Protein AF-A0A5C8HPT1-F1 (afdb_monomer_lite)

Radius of gyration: 41.04 Å; chains: 1; bounding box: 105×40×94 Å

Structure (mmCIF, N/CA/C/O backbone):
data_AF-A0A5C8HPT1-F1
#
_entry.id   AF-A0A5C8HPT1-F1
#
loop_
_atom_site.group_PDB
_atom_site.id
_atom_site.type_symbol
_atom_site.label_atom_id
_atom_site.label_alt_id
_atom_site.label_comp_id
_atom_site.label_asym_id
_atom_site.label_entity_id
_atom_site.label_seq_id
_atom_site.pdbx_PDB_ins_code
_atom_site.Cartn_x
_atom_site.Cartn_y
_atom_site.Cartn_z
_atom_site.occupancy
_atom_site.B_iso_or_equiv
_atom_site.auth_seq_id
_atom_site.auth_comp_id
_atom_site.auth_asym_id
_atom_site.auth_atom_id
_atom_site.pdbx_PDB_model_num
ATOM 1 N N . MET A 1 1 ? 62.181 20.346 -8.273 1.00 47.00 1 MET A N 1
ATOM 2 C CA . MET A 1 1 ? 60.735 20.619 -8.146 1.00 47.00 1 MET A CA 1
ATOM 3 C C . MET A 1 1 ? 60.053 20.021 -9.376 1.00 47.00 1 MET A C 1
ATOM 5 O O . MET A 1 1 ? 59.855 20.709 -10.362 1.00 47.00 1 MET A O 1
ATOM 9 N N . LEU A 1 2 ? 59.842 18.700 -9.363 1.00 59.66 2 LEU A N 1
ATOM 10 C CA . LEU A 1 2 ? 59.245 17.929 -10.460 1.00 59.66 2 LEU A CA 1
ATOM 11 C C . LEU A 1 2 ? 57.943 17.331 -9.931 1.00 59.66 2 LEU A C 1
ATOM 13 O O . LEU A 1 2 ? 57.945 16.277 -9.302 1.00 59.66 2 LEU A O 1
ATOM 17 N N . LEU A 1 3 ? 56.853 18.059 -10.120 1.00 70.38 3 LEU A N 1
ATOM 18 C CA . LEU A 1 3 ? 55.496 17.589 -9.877 1.00 70.38 3 LEU A CA 1
ATOM 19 C C . LEU A 1 3 ? 54.756 17.709 -11.213 1.00 70.38 3 LEU A C 1
ATOM 21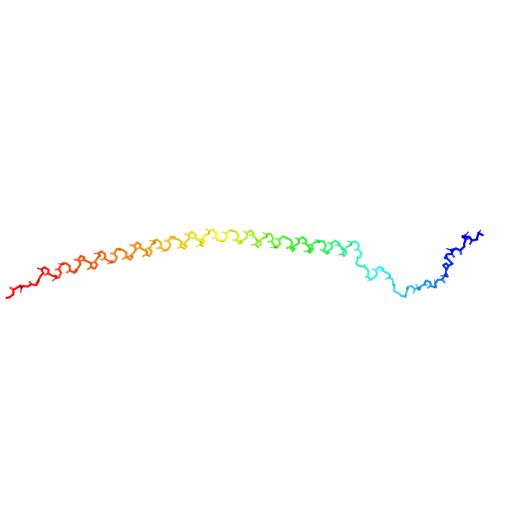 O O . LEU A 1 3 ? 55.077 18.608 -11.981 1.00 70.38 3 LEU A O 1
ATOM 25 N N . TYR A 1 4 ? 53.786 16.827 -11.455 1.00 70.62 4 TYR A N 1
ATOM 26 C CA . TYR A 1 4 ? 52.953 16.698 -12.664 1.00 70.62 4 TYR A CA 1
ATOM 27 C C . TYR A 1 4 ? 53.438 15.712 -13.731 1.00 70.62 4 TYR A C 1
ATOM 29 O O . TYR A 1 4 ? 53.742 16.065 -14.862 1.00 70.62 4 TYR A O 1
ATOM 37 N N . SER A 1 5 ? 53.373 14.427 -13.387 1.00 66.81 5 SER A N 1
ATOM 38 C CA . SER A 1 5 ? 52.975 13.398 -14.352 1.00 66.81 5 SER A CA 1
ATOM 39 C C . SER A 1 5 ? 52.322 12.228 -13.615 1.00 66.81 5 SER A C 1
ATOM 41 O O . SER A 1 5 ? 52.857 11.126 -13.559 1.00 66.81 5 SER A O 1
ATOM 43 N N . TRP A 1 6 ? 51.155 12.482 -13.022 1.00 63.75 6 TRP A N 1
ATOM 44 C CA . TRP A 1 6 ? 50.221 11.432 -12.596 1.00 63.75 6 TRP A CA 1
ATOM 45 C C . TRP A 1 6 ? 49.084 11.341 -13.620 1.00 63.75 6 TRP A C 1
ATOM 47 O O . TRP A 1 6 ? 47.903 11.402 -13.291 1.00 63.75 6 TRP A O 1
ATOM 57 N N . LEU A 1 7 ? 49.448 11.305 -14.904 1.00 65.25 7 LEU A N 1
ATOM 58 C CA . LEU A 1 7 ? 48.485 11.020 -15.953 1.00 65.25 7 LEU A CA 1
ATOM 59 C C . LEU A 1 7 ? 48.189 9.523 -15.862 1.00 65.25 7 LEU A C 1
ATOM 61 O O . LEU A 1 7 ? 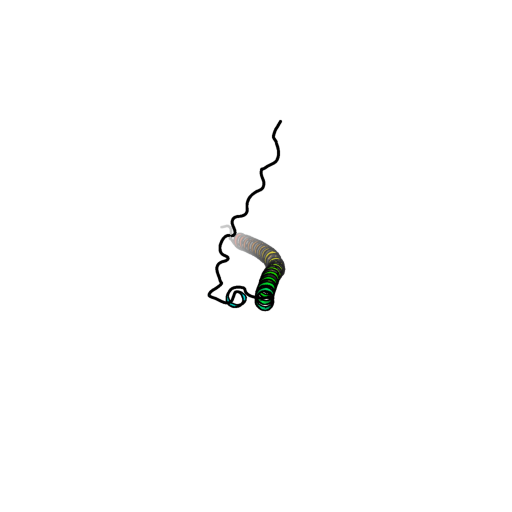49.013 8.700 -16.257 1.00 65.25 7 LEU A O 1
ATOM 65 N N . SER A 1 8 ? 47.041 9.182 -15.279 1.00 66.31 8 SER A N 1
ATOM 66 C CA . SER A 1 8 ? 46.473 7.841 -15.340 1.00 66.31 8 SER A CA 1
ATOM 67 C C . SER A 1 8 ? 46.390 7.418 -16.803 1.00 66.31 8 SER A C 1
ATOM 69 O O . SER A 1 8 ? 45.498 7.841 -17.535 1.00 66.31 8 SER A O 1
ATOM 71 N N . GLN A 1 9 ? 47.343 6.603 -17.243 1.00 64.44 9 GLN A N 1
ATOM 72 C CA . GLN A 1 9 ? 47.236 5.874 -18.497 1.00 64.44 9 GLN A CA 1
ATOM 73 C C . GLN A 1 9 ? 46.105 4.865 -18.308 1.00 64.44 9 GLN A C 1
ATOM 75 O O . GLN A 1 9 ? 46.286 3.828 -17.670 1.00 64.44 9 GLN A O 1
ATOM 80 N N . ALA A 1 10 ? 44.917 5.196 -18.813 1.00 66.19 10 ALA A N 1
ATOM 81 C CA . ALA A 1 10 ? 43.857 4.221 -18.981 1.00 66.19 10 ALA A CA 1
ATOM 82 C C . ALA A 1 10 ? 44.347 3.217 -20.029 1.00 66.19 10 ALA A C 1
ATOM 84 O O . ALA A 1 10 ? 44.345 3.503 -21.225 1.00 66.19 10 ALA A O 1
ATOM 85 N N . THR A 1 11 ? 44.828 2.057 -19.584 1.00 69.25 11 THR A N 1
ATOM 86 C CA . THR A 1 11 ? 45.012 0.930 -20.492 1.00 69.25 11 THR A CA 1
ATOM 87 C C . THR A 1 11 ? 43.637 0.603 -21.073 1.00 69.25 11 THR A C 1
ATOM 89 O O . THR A 1 11 ? 42.690 0.429 -20.299 1.00 69.25 11 THR A O 1
ATOM 92 N N . PRO A 1 12 ? 43.467 0.564 -22.408 1.00 71.00 12 PRO A N 1
ATOM 93 C CA . PRO A 1 12 ? 42.198 0.161 -22.984 1.00 71.00 12 PRO A CA 1
ATOM 94 C C . PRO A 1 12 ? 41.972 -1.296 -22.590 1.00 71.00 12 PRO A C 1
ATOM 96 O O . PRO A 1 12 ? 42.612 -2.210 -23.108 1.00 71.00 12 PRO A O 1
ATOM 99 N N . VAL A 1 13 ? 41.101 -1.507 -21.607 1.00 75.44 13 VAL A N 1
ATOM 100 C CA . VAL A 1 13 ? 40.587 -2.835 -21.307 1.00 75.44 13 VAL A CA 1
ATOM 101 C C . VAL A 1 13 ? 39.745 -3.259 -22.507 1.00 75.44 13 VAL A C 1
ATOM 103 O O . VAL A 1 13 ? 38.976 -2.438 -23.016 1.00 75.44 13 VAL A O 1
ATOM 106 N N . PRO A 1 14 ? 39.899 -4.494 -23.013 1.00 76.62 14 PRO A N 1
ATOM 107 C CA . PRO A 1 14 ? 39.038 -4.964 -24.082 1.00 76.62 14 PRO A CA 1
ATOM 108 C C . PRO A 1 14 ? 37.595 -4.860 -23.591 1.00 76.62 14 PRO A C 1
ATOM 110 O O . PRO A 1 14 ? 37.234 -5.467 -22.582 1.00 76.62 14 PRO A O 1
ATOM 113 N N . THR A 1 15 ? 36.784 -4.054 -24.276 1.00 77.69 15 THR A N 1
ATOM 114 C CA . THR A 1 15 ? 35.349 -4.003 -24.017 1.00 77.69 15 THR A CA 1
ATOM 115 C C . THR A 1 15 ? 34.807 -5.401 -24.291 1.00 77.69 15 THR A C 1
ATOM 117 O O . THR A 1 15 ? 34.931 -5.863 -25.431 1.00 77.69 15 THR A O 1
ATOM 120 N N . PRO A 1 16 ? 34.251 -6.108 -23.289 1.00 74.94 16 PRO A N 1
ATOM 121 C CA . PRO A 1 16 ? 33.638 -7.399 -23.541 1.00 74.94 16 PRO A CA 1
ATOM 122 C C . PRO A 1 16 ? 32.541 -7.193 -24.584 1.00 74.94 16 PRO A C 1
ATOM 124 O O . PRO A 1 16 ? 31.639 -6.378 -24.391 1.00 74.94 16 PRO A O 1
ATOM 127 N N . THR A 1 17 ? 32.642 -7.885 -25.717 1.00 76.50 17 THR A N 1
ATOM 128 C CA . THR A 1 17 ? 31.558 -7.900 -26.694 1.00 76.50 17 THR A CA 1
ATOM 129 C C . THR A 1 17 ? 30.389 -8.636 -26.046 1.00 76.50 17 THR A C 1
ATOM 131 O O . THR A 1 17 ? 30.562 -9.795 -25.661 1.00 76.50 17 THR A O 1
ATOM 134 N N . PRO A 1 18 ? 29.227 -7.991 -25.860 1.00 73.56 18 PRO A N 1
ATOM 135 C CA . PRO A 1 18 ? 28.080 -8.665 -25.281 1.00 73.56 18 PRO A CA 1
ATOM 136 C C . PRO A 1 18 ? 27.664 -9.812 -26.208 1.00 73.56 18 PRO A C 1
ATOM 138 O O . PRO A 1 18 ? 27.304 -9.594 -27.360 1.00 73.56 18 PRO A O 1
ATOM 141 N N . THR A 1 19 ? 27.737 -11.046 -25.709 1.00 75.25 19 THR A N 1
ATOM 142 C CA . THR A 1 19 ? 27.230 -12.233 -26.420 1.00 75.25 19 THR A CA 1
ATOM 143 C C . THR A 1 19 ? 25.696 -12.279 -26.407 1.00 75.25 19 THR A C 1
ATOM 145 O O . THR A 1 19 ? 25.094 -12.969 -27.224 1.00 75.25 19 THR A O 1
ATOM 148 N N . ILE A 1 20 ? 25.058 -11.546 -25.486 1.00 69.81 20 ILE A N 1
ATOM 149 C CA . ILE A 1 20 ? 23.603 -11.429 -25.346 1.00 69.81 20 ILE A CA 1
ATOM 150 C C . ILE A 1 20 ? 23.215 -9.956 -25.423 1.00 69.81 20 ILE A C 1
ATOM 152 O O . ILE A 1 20 ? 23.861 -9.112 -24.805 1.00 69.81 20 ILE A O 1
ATOM 156 N N . ASP A 1 21 ? 22.158 -9.676 -26.179 1.00 77.06 21 ASP A N 1
ATOM 157 C CA . ASP A 1 21 ? 21.588 -8.342 -26.340 1.00 77.06 21 ASP A CA 1
ATOM 158 C C . ASP A 1 21 ? 21.215 -7.734 -24.964 1.00 77.06 21 ASP A C 1
ATOM 160 O O . ASP A 1 21 ? 20.455 -8.353 -24.212 1.00 77.06 21 ASP A O 1
ATOM 164 N N . PRO A 1 22 ? 21.752 -6.559 -24.584 1.00 73.00 22 PRO A N 1
ATOM 165 C CA . PRO A 1 22 ? 21.470 -5.919 -23.296 1.00 73.00 22 PRO A CA 1
ATOM 166 C C . PRO A 1 22 ? 19.984 -5.579 -23.080 1.00 73.00 22 PRO A C 1
ATOM 168 O O . PRO A 1 22 ? 19.536 -5.514 -21.926 1.00 73.00 22 PRO A O 1
ATOM 171 N N . ASP A 1 23 ? 19.207 -5.432 -24.156 1.00 73.50 23 ASP A N 1
ATOM 172 C CA . ASP A 1 23 ? 17.762 -5.188 -24.082 1.00 73.50 23 ASP A CA 1
ATOM 173 C C . ASP A 1 23 ? 16.981 -6.435 -23.621 1.00 73.50 23 ASP A C 1
ATOM 175 O O . ASP A 1 23 ? 15.830 -6.329 -23.196 1.00 73.50 23 ASP A O 1
ATOM 179 N N . LEU A 1 24 ? 17.610 -7.621 -23.625 1.00 71.62 24 LEU A N 1
ATOM 180 C CA . LEU A 1 24 ? 17.021 -8.855 -23.089 1.00 71.62 24 LEU A CA 1
ATOM 181 C C . LEU A 1 24 ? 17.128 -8.974 -21.564 1.00 71.62 24 LEU A C 1
ATOM 183 O O . LEU A 1 24 ? 16.359 -9.722 -20.961 1.00 71.62 24 LEU A O 1
ATOM 187 N N . VAL A 1 25 ? 18.081 -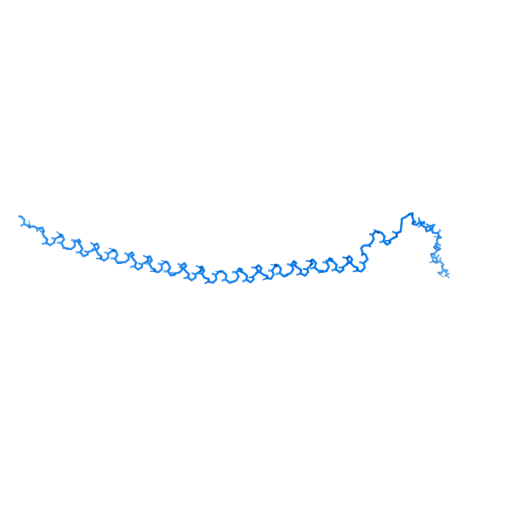8.284 -20.930 1.00 69.88 25 VAL A N 1
ATOM 188 C CA . VAL A 1 25 ? 18.388 -8.456 -19.493 1.00 69.88 25 VAL A CA 1
ATOM 189 C C . VAL A 1 25 ? 17.990 -7.264 -18.634 1.00 69.88 25 VAL A C 1
ATOM 191 O O . VAL A 1 25 ? 17.990 -7.358 -17.406 1.00 69.88 25 VAL A O 1
ATOM 194 N N . THR A 1 26 ? 17.606 -6.158 -19.262 1.00 77.69 26 THR A N 1
ATOM 195 C CA . THR A 1 26 ? 17.144 -4.969 -18.555 1.00 77.69 26 THR A CA 1
ATOM 196 C C . THR A 1 26 ? 15.652 -4.822 -18.819 1.00 77.69 26 THR A C 1
ATOM 198 O O . THR A 1 26 ? 15.270 -4.659 -19.977 1.00 77.69 26 THR A O 1
ATOM 201 N N . PRO A 1 27 ? 14.776 -4.877 -17.797 1.00 79.12 27 PRO A N 1
ATOM 202 C CA . PRO A 1 27 ? 13.379 -4.535 -18.003 1.00 79.12 27 PRO A CA 1
ATOM 203 C C . PRO A 1 27 ? 13.343 -3.082 -18.477 1.00 79.12 27 PRO A C 1
ATOM 205 O O . PRO A 1 27 ? 13.592 -2.166 -17.694 1.00 79.12 27 PRO A O 1
ATOM 208 N N . GLY A 1 28 ? 13.107 -2.879 -19.775 1.00 86.12 28 GLY A N 1
ATOM 209 C CA . GLY A 1 28 ? 13.052 -1.555 -20.384 1.00 86.12 28 GLY A CA 1
ATOM 210 C C . GLY A 1 28 ? 11.940 -0.686 -19.777 1.00 86.12 28 GLY A C 1
ATOM 211 O O . GLY A 1 28 ? 11.311 -1.057 -18.781 1.00 86.12 28 GLY A O 1
ATOM 212 N N . PRO A 1 29 ? 11.605 0.458 -20.392 1.00 89.19 29 PRO A N 1
ATOM 213 C CA . PRO A 1 29 ? 10.611 1.389 -19.845 1.00 89.19 29 PRO A CA 1
ATOM 214 C C . PRO A 1 29 ? 9.272 0.732 -19.461 1.00 89.19 29 PRO A C 1
ATOM 216 O O . PRO A 1 29 ? 8.662 1.096 -18.457 1.00 89.19 29 PRO A O 1
ATOM 219 N N . VAL A 1 30 ? 8.851 -0.293 -20.212 1.00 89.50 30 VAL A N 1
ATOM 220 C CA . VAL A 1 30 ? 7.646 -1.090 -19.928 1.00 89.50 30 VAL A CA 1
ATOM 221 C C . VAL A 1 30 ? 7.763 -1.876 -18.617 1.00 89.50 30 VAL A C 1
ATOM 223 O O . VAL A 1 30 ? 6.833 -1.867 -17.813 1.00 89.50 30 VAL A O 1
ATOM 226 N N . GLY A 1 31 ? 8.897 -2.534 -18.367 1.00 88.69 31 GLY A N 1
ATOM 227 C CA . GLY A 1 31 ? 9.105 -3.295 -17.134 1.00 88.69 31 GLY A CA 1
ATOM 228 C C . GLY A 1 31 ? 9.232 -2.390 -15.906 1.00 88.69 31 GLY A C 1
ATOM 229 O O . GLY A 1 31 ? 8.700 -2.712 -14.845 1.00 88.69 31 GLY A O 1
ATOM 230 N N . PHE A 1 32 ? 9.829 -1.205 -16.065 1.00 91.75 32 PHE A N 1
ATOM 231 C CA . PHE A 1 32 ? 9.834 -0.185 -15.016 1.00 91.75 32 PHE A CA 1
ATOM 232 C C . PHE A 1 32 ? 8.416 0.312 -14.689 1.00 91.75 32 PHE A C 1
ATOM 234 O O . PHE A 1 32 ? 8.042 0.391 -13.518 1.00 91.75 32 PHE A O 1
ATOM 241 N N . ALA A 1 33 ? 7.597 0.582 -15.712 1.00 94.81 33 ALA A N 1
ATOM 242 C CA . ALA A 1 33 ? 6.198 0.970 -15.527 1.00 94.81 33 ALA A CA 1
ATOM 243 C C . ALA A 1 33 ? 5.376 -0.128 -14.828 1.00 94.81 33 ALA A C 1
ATOM 245 O O . ALA A 1 33 ? 4.558 0.178 -13.960 1.00 94.81 33 ALA A O 1
ATOM 246 N N . ALA A 1 34 ? 5.628 -1.402 -15.148 1.00 94.38 34 ALA A N 1
ATOM 247 C CA . ALA A 1 34 ? 4.985 -2.528 -14.475 1.00 94.38 34 ALA A CA 1
ATOM 248 C C . ALA A 1 34 ? 5.315 -2.562 -12.972 1.00 94.38 34 ALA A C 1
ATOM 250 O O . ALA A 1 34 ? 4.408 -2.686 -12.149 1.00 94.38 34 ALA A O 1
ATOM 251 N N . ILE A 1 35 ? 6.586 -2.381 -12.593 1.00 94.75 35 ILE A N 1
ATOM 252 C CA . ILE A 1 35 ? 6.991 -2.325 -11.178 1.00 94.75 35 ILE A CA 1
ATOM 253 C C . ILE A 1 35 ? 6.389 -1.098 -10.483 1.00 94.75 35 ILE A C 1
ATOM 255 O O . ILE A 1 35 ? 5.868 -1.220 -9.374 1.00 94.75 35 ILE A O 1
ATOM 259 N N . ALA A 1 36 ? 6.404 0.070 -11.130 1.00 96.38 36 ALA A N 1
ATOM 260 C CA . ALA A 1 36 ? 5.792 1.280 -10.586 1.00 96.38 36 ALA A CA 1
ATOM 261 C C . ALA A 1 36 ? 4.298 1.071 -10.281 1.00 96.38 36 ALA A C 1
ATOM 263 O O . ALA A 1 36 ? 3.822 1.451 -9.211 1.00 96.38 36 ALA A O 1
ATOM 264 N N . LEU A 1 37 ? 3.573 0.393 -11.174 1.00 97.56 37 LEU A N 1
ATOM 265 C CA . LEU A 1 37 ? 2.175 0.024 -10.966 1.00 97.56 37 LEU A CA 1
ATOM 266 C C . LEU A 1 37 ? 2.006 -0.923 -9.770 1.00 97.56 37 LEU A C 1
ATOM 268 O O . LEU A 1 37 ? 1.120 -0.698 -8.946 1.00 97.56 37 LEU A O 1
ATOM 272 N N . VAL A 1 38 ? 2.863 -1.937 -9.622 1.00 97.88 38 VAL A N 1
ATOM 273 C CA . VAL A 1 38 ? 2.825 -2.841 -8.457 1.00 97.88 38 VAL A CA 1
ATOM 274 C C . VAL A 1 38 ? 3.015 -2.063 -7.154 1.00 97.88 38 VAL A C 1
ATOM 276 O O . VAL A 1 38 ? 2.264 -2.273 -6.203 1.00 97.88 38 VAL A O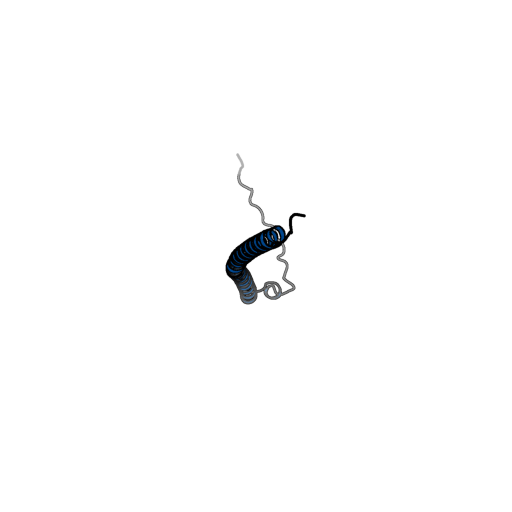 1
ATOM 279 N N . VAL A 1 39 ? 3.955 -1.117 -7.111 1.00 98.25 39 VAL A N 1
ATOM 280 C CA . VAL A 1 39 ? 4.167 -0.257 -5.935 1.00 98.25 39 VAL A CA 1
ATOM 281 C C . VAL A 1 39 ? 2.918 0.568 -5.620 1.00 98.25 39 VAL A C 1
ATOM 283 O O . VAL A 1 39 ? 2.515 0.641 -4.458 1.00 98.25 39 VAL A O 1
ATOM 286 N N . VAL A 1 40 ? 2.256 1.134 -6.633 1.00 98.38 40 VAL A N 1
ATOM 287 C CA . VAL A 1 40 ? 0.980 1.846 -6.447 1.00 98.38 40 VAL A CA 1
ATOM 288 C C . VAL A 1 40 ? -0.082 0.921 -5.851 1.00 98.38 40 VAL A C 1
ATOM 290 O O . VAL A 1 40 ? -0.746 1.308 -4.891 1.00 98.38 40 VAL A O 1
ATOM 293 N N . PHE A 1 41 ? -0.211 -0.313 -6.346 1.00 98.25 41 PHE A N 1
ATOM 294 C CA . PHE A 1 41 ? -1.132 -1.300 -5.774 1.00 98.25 41 PHE A CA 1
ATOM 295 C C . PHE A 1 41 ? -0.818 -1.619 -4.311 1.00 98.25 41 PHE A C 1
ATOM 297 O O . PHE A 1 41 ? -1.735 -1.677 -3.494 1.00 98.25 41 PHE A O 1
ATOM 304 N N . VAL A 1 42 ? 0.459 -1.773 -3.957 1.00 98.31 42 VAL A N 1
ATOM 305 C CA . VAL A 1 42 ? 0.878 -2.005 -2.567 1.00 98.31 42 VAL A CA 1
ATOM 306 C C . VAL A 1 42 ? 0.513 -0.813 -1.680 1.00 98.31 42 VAL A C 1
ATOM 308 O O . VAL A 1 42 ? -0.040 -1.004 -0.598 1.00 98.31 42 VAL A O 1
ATOM 311 N N . ILE A 1 43 ? 0.751 0.419 -2.136 1.00 97.88 43 ILE A N 1
ATOM 312 C CA . ILE A 1 43 ? 0.375 1.635 -1.397 1.00 97.88 43 ILE A CA 1
ATOM 313 C C . ILE A 1 43 ? -1.144 1.708 -1.209 1.00 97.88 43 ILE A C 1
ATOM 315 O O . ILE A 1 4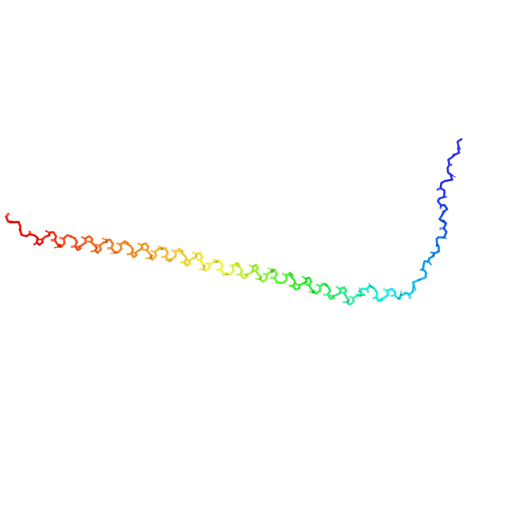3 ? -1.610 1.976 -0.100 1.00 97.88 43 ILE A O 1
ATOM 319 N N . LEU A 1 44 ? -1.920 1.442 -2.264 1.00 97.31 44 LEU A N 1
ATOM 320 C CA . LEU A 1 44 ? -3.381 1.409 -2.194 1.00 97.31 44 LEU A CA 1
ATOM 321 C C . LEU A 1 44 ? -3.872 0.335 -1.225 1.00 97.31 44 LEU A C 1
ATOM 323 O O . LEU A 1 44 ? -4.795 0.602 -0.461 1.00 97.31 44 LEU A O 1
ATOM 327 N N . LEU A 1 45 ? -3.235 -0.837 -1.202 1.00 96.75 45 LEU A N 1
ATOM 328 C CA . LEU A 1 45 ? -3.570 -1.913 -0.274 1.00 96.75 45 LEU A CA 1
ATOM 329 C C . LEU A 1 45 ? -3.275 -1.522 1.178 1.00 96.75 45 LEU A C 1
ATOM 331 O O . LEU A 1 45 ? -4.103 -1.746 2.060 1.00 96.75 45 LEU A O 1
ATOM 335 N N . ILE A 1 46 ? -2.125 -0.894 1.436 1.00 96.25 46 ILE A N 1
ATOM 336 C CA . ILE A 1 46 ? -1.790 -0.375 2.767 1.00 96.25 46 ILE A CA 1
ATOM 337 C C . ILE A 1 46 ? -2.813 0.686 3.186 1.00 96.25 46 ILE A C 1
ATOM 339 O O . ILE A 1 46 ? -3.314 0.647 4.311 1.00 96.25 46 ILE A O 1
ATOM 343 N N . TRP A 1 47 ? -3.151 1.621 2.297 1.00 97.12 47 TRP A N 1
ATOM 344 C CA . TRP A 1 47 ? -4.126 2.673 2.579 1.00 97.12 47 TRP A CA 1
ATOM 345 C C . TRP A 1 47 ? -5.534 2.119 2.818 1.00 97.12 47 TRP A C 1
ATOM 347 O O . TRP A 1 47 ? -6.210 2.549 3.757 1.00 97.12 47 TRP A O 1
ATOM 357 N N . ASP A 1 48 ? -5.954 1.132 2.027 1.00 95.25 48 ASP A N 1
ATOM 358 C CA . ASP A 1 48 ? -7.214 0.418 2.213 1.00 95.25 48 ASP A CA 1
ATOM 359 C C . ASP A 1 48 ? -7.252 -0.285 3.572 1.00 95.25 48 ASP A C 1
ATOM 361 O O . ASP A 1 48 ? -8.177 -0.070 4.358 1.00 95.25 48 ASP A O 1
ATOM 365 N N . MET A 1 49 ? -6.195 -1.026 3.914 1.00 95.38 49 MET A N 1
ATOM 366 C CA . MET A 1 49 ? -6.090 -1.713 5.198 1.00 95.38 49 MET A CA 1
ATOM 367 C C . MET A 1 49 ? -6.149 -0.726 6.372 1.00 95.38 49 MET A C 1
ATOM 369 O O . MET A 1 49 ? -6.894 -0.943 7.330 1.00 95.38 49 MET A O 1
ATOM 373 N N . GLN A 1 50 ? -5.436 0.399 6.282 1.00 93.69 50 GLN A N 1
ATOM 374 C CA . GLN A 1 50 ? -5.480 1.466 7.287 1.00 93.69 50 GLN A CA 1
ATOM 375 C C . GLN A 1 50 ? -6.884 2.075 7.415 1.00 93.69 50 GLN A C 1
ATOM 377 O O . GLN A 1 50 ? -7.391 2.265 8.525 1.00 93.69 50 GLN A O 1
ATOM 382 N N . ARG A 1 51 ? -7.552 2.344 6.288 1.00 92.69 51 ARG A N 1
ATOM 383 C CA . ARG A 1 51 ? -8.925 2.866 6.259 1.00 92.69 51 ARG A CA 1
ATOM 384 C C . ARG A 1 51 ? -9.914 1.869 6.858 1.00 92.69 51 ARG A C 1
ATOM 386 O O . ARG A 1 51 ? -10.809 2.274 7.603 1.00 92.69 51 ARG A O 1
ATOM 393 N N . ARG A 1 52 ? -9.751 0.581 6.562 1.00 89.06 52 ARG A N 1
ATOM 394 C CA . ARG A 1 52 ? -10.576 -0.513 7.082 1.00 89.06 52 ARG A CA 1
ATOM 395 C C . ARG A 1 52 ? -10.425 -0.662 8.593 1.00 89.06 52 ARG A C 1
ATOM 397 O O . ARG A 1 52 ? -11.439 -0.723 9.286 1.00 89.06 52 ARG A O 1
ATOM 404 N N . ILE A 1 53 ? -9.194 -0.673 9.110 1.00 86.12 53 ILE A N 1
ATOM 405 C CA . ILE A 1 53 ? -8.927 -0.755 10.556 1.00 86.12 53 ILE A CA 1
ATOM 406 C C . ILE A 1 53 ? -9.574 0.427 11.276 1.00 86.12 53 ILE A C 1
ATOM 408 O O . ILE A 1 53 ? -10.338 0.219 12.217 1.00 86.12 53 ILE A O 1
ATOM 412 N N . ARG A 1 54 ? -9.348 1.655 10.788 1.00 84.75 54 ARG A N 1
ATOM 413 C CA . ARG A 1 54 ? -9.964 2.857 11.367 1.00 84.75 54 ARG A CA 1
ATOM 414 C C . ARG A 1 54 ? -11.486 2.765 11.379 1.00 84.75 54 ARG A C 1
ATOM 416 O O . ARG A 1 54 ? -12.094 3.056 12.393 1.00 84.75 54 ARG A O 1
ATOM 423 N N . ARG A 1 55 ? -12.111 2.317 10.289 1.00 77.06 55 ARG A N 1
ATOM 424 C CA . ARG A 1 55 ? -13.576 2.172 10.214 1.00 77.06 55 ARG A CA 1
ATOM 425 C C . ARG A 1 55 ? -14.149 1.105 11.147 1.00 77.06 55 ARG A C 1
ATOM 427 O O . ARG A 1 55 ? -15.297 1.240 11.556 1.00 77.06 55 ARG A O 1
ATOM 434 N N . THR A 1 56 ? -13.391 0.050 11.433 1.00 76.62 56 THR A N 1
ATOM 435 C CA . THR A 1 56 ? -13.886 -1.086 12.226 1.00 76.62 56 THR A CA 1
ATOM 436 C C . THR A 1 56 ? -13.749 -0.808 13.723 1.00 76.62 56 THR A C 1
ATOM 438 O O . THR A 1 56 ? -14.725 -0.963 14.449 1.00 76.62 56 THR A O 1
ATOM 441 N N . ARG A 1 57 ? -12.605 -0.265 14.169 1.00 72.75 57 ARG A N 1
ATOM 442 C CA . ARG A 1 57 ? -12.329 -0.054 15.602 1.00 72.75 57 ARG A CA 1
ATOM 443 C C . ARG A 1 57 ? -13.330 0.851 16.321 1.00 72.75 57 ARG A C 1
ATOM 445 O O . ARG A 1 57 ? -13.755 0.506 17.414 1.00 72.75 57 ARG A O 1
ATOM 452 N N . TYR A 1 58 ? -13.803 1.924 15.678 1.00 68.50 58 TYR A N 1
ATOM 453 C CA . TYR A 1 58 ? -14.796 2.820 16.295 1.00 68.50 58 TYR A CA 1
ATOM 454 C C . TYR A 1 58 ? -16.099 2.120 16.689 1.00 68.50 58 TYR A C 1
ATOM 456 O O . TYR A 1 58 ? -16.813 2.599 17.561 1.00 68.50 58 TYR A O 1
ATOM 464 N N . ARG A 1 59 ? -16.456 1.020 16.021 1.00 68.31 59 ARG A N 1
ATOM 465 C CA . ARG A 1 59 ? -17.727 0.334 16.272 1.00 68.31 59 ARG A CA 1
ATOM 466 C C . ARG A 1 59 ? -17.609 -0.727 17.355 1.00 68.31 59 ARG A C 1
ATOM 468 O O . ARG A 1 59 ? -18.631 -1.081 17.930 1.00 68.31 59 ARG A O 1
ATOM 475 N N . ASP A 1 60 ? -16.407 -1.232 17.592 1.00 71.62 60 ASP A N 1
ATOM 476 C CA . ASP A 1 60 ? -16.174 -2.318 18.538 1.00 71.62 60 ASP A CA 1
ATOM 477 C C . ASP A 1 60 ? -15.949 -1.759 19.943 1.00 71.62 60 ASP A C 1
ATOM 479 O O . ASP A 1 60 ? -16.530 -2.267 20.891 1.00 71.62 60 ASP A O 1
ATOM 483 N N . GLU A 1 61 ? -15.216 -0.649 20.066 1.00 70.25 61 GLU A N 1
ATOM 484 C CA . GLU A 1 61 ? -15.026 0.048 21.346 1.00 70.25 61 GLU A CA 1
ATOM 485 C C . GLU A 1 61 ? -16.358 0.595 21.888 1.00 70.25 61 GLU A C 1
ATOM 487 O O . GLU A 1 61 ? -16.692 0.370 23.045 1.00 70.25 61 GLU A O 1
ATOM 492 N N . VAL A 1 62 ? -17.180 1.215 21.031 1.00 71.88 62 VAL A N 1
ATOM 493 C CA . VAL A 1 62 ? -18.505 1.725 21.433 1.00 71.88 62 VAL A CA 1
ATOM 494 C C . VAL A 1 62 ? -19.467 0.596 21.806 1.00 71.88 62 VAL A C 1
ATOM 496 O O . VAL A 1 62 ? -20.256 0.753 22.730 1.00 71.88 62 VAL A O 1
ATOM 499 N N . ARG A 1 63 ? -19.428 -0.542 21.101 1.00 74.25 63 ARG A N 1
ATOM 500 C CA . ARG A 1 63 ? -20.262 -1.700 21.460 1.00 74.25 63 ARG A CA 1
ATOM 501 C C . ARG A 1 63 ? -19.816 -2.347 22.760 1.00 74.25 63 ARG A C 1
ATOM 503 O O . ARG A 1 63 ? -20.676 -2.699 23.546 1.00 74.25 63 ARG A O 1
ATOM 510 N N . ALA A 1 64 ? -18.511 -2.463 22.991 1.00 80.81 64 ALA A N 1
ATOM 511 C CA . ALA A 1 64 ? -17.986 -3.023 24.229 1.00 80.81 64 ALA A CA 1
ATOM 512 C C . ALA A 1 64 ? -18.377 -2.179 25.454 1.00 80.81 64 ALA A C 1
ATOM 514 O O . ALA A 1 64 ? -18.756 -2.742 26.474 1.00 80.81 64 ALA A O 1
ATOM 515 N N . GLU A 1 65 ? -18.339 -0.847 25.340 1.00 82.06 65 GLU A N 1
ATOM 516 C CA . GLU A 1 65 ? -18.812 0.063 26.395 1.00 82.06 65 GLU A CA 1
ATOM 517 C C . GLU A 1 65 ? -20.320 -0.117 26.655 1.00 82.06 65 GLU A C 1
ATOM 519 O O . GLU A 1 65 ? -20.740 -0.289 27.795 1.00 82.06 65 GLU A O 1
ATOM 524 N N . LEU A 1 66 ? -21.133 -0.155 25.590 1.00 82.06 66 LEU A N 1
ATOM 525 C CA . LEU A 1 66 ? -22.586 -0.352 25.681 1.00 82.06 66 LEU A CA 1
ATOM 526 C C . LEU A 1 66 ? -22.972 -1.718 26.261 1.00 82.06 66 LEU A C 1
ATOM 528 O O . LEU A 1 66 ? -23.906 -1.790 27.057 1.00 82.06 66 LEU A O 1
ATOM 532 N N . ASP A 1 67 ? -22.280 -2.787 25.867 1.00 84.94 67 ASP A N 1
ATOM 533 C CA . ASP A 1 67 ? -22.516 -4.132 26.397 1.00 84.94 67 ASP A CA 1
ATOM 534 C C . ASP A 1 67 ? -22.150 -4.180 27.892 1.00 84.94 67 ASP A C 1
ATOM 536 O O . ASP A 1 67 ? -22.928 -4.694 28.693 1.00 84.94 67 ASP A O 1
ATOM 540 N N . ALA A 1 68 ? -21.043 -3.549 28.301 1.00 85.50 68 ALA A N 1
ATOM 541 C CA . ALA A 1 68 ? -20.644 -3.461 29.708 1.00 85.50 68 ALA A CA 1
ATOM 542 C C . ALA A 1 68 ? -21.632 -2.641 30.561 1.00 85.50 68 ALA A C 1
ATOM 544 O O . ALA A 1 68 ? -21.969 -3.042 31.677 1.00 85.50 68 ALA A O 1
ATOM 545 N N . GLU A 1 69 ? -22.136 -1.514 30.047 1.00 84.31 69 GLU A N 1
ATOM 546 C CA . GLU A 1 69 ? -23.181 -0.731 30.721 1.00 84.31 69 GLU A CA 1
ATOM 547 C C . GLU A 1 69 ? -24.491 -1.522 30.851 1.00 84.31 69 GLU A C 1
ATOM 549 O O . GLU A 1 69 ? -25.149 -1.469 31.894 1.00 84.31 69 GLU A O 1
ATOM 554 N N . GLN A 1 70 ? -24.875 -2.280 29.819 1.00 86.38 70 GLN A N 1
ATOM 555 C CA . GLN A 1 70 ? -26.070 -3.127 29.851 1.00 86.38 70 GLN A CA 1
ATOM 556 C C . GLN A 1 70 ? -25.932 -4.280 30.846 1.00 86.38 70 GLN A C 1
ATOM 558 O O . GLN A 1 70 ? -26.881 -4.556 31.583 1.00 86.38 70 GLN A O 1
ATOM 563 N N . GLU A 1 71 ? -24.768 -4.924 30.905 1.00 84.88 71 GLU A N 1
ATOM 564 C CA . GLU A 1 71 ? -24.466 -5.966 31.889 1.00 84.88 71 GLU A CA 1
ATOM 565 C C . GLU A 1 71 ? -24.481 -5.408 33.314 1.00 84.88 71 GLU A C 1
ATOM 567 O O . GLU A 1 71 ? -25.110 -5.997 34.195 1.00 84.88 71 GLU A O 1
ATOM 572 N N . ALA A 1 72 ? -23.879 -4.237 33.539 1.00 85.44 72 ALA A N 1
ATOM 573 C CA . ALA A 1 72 ? -23.921 -3.563 34.834 1.00 85.44 72 ALA A CA 1
ATOM 574 C C . ALA A 1 72 ? -25.362 -3.206 35.239 1.00 85.44 72 ALA A C 1
ATOM 576 O O . ALA A 1 72 ? -25.777 -3.475 36.368 1.00 85.44 72 ALA A O 1
ATOM 577 N N . ALA A 1 73 ? -26.159 -2.668 34.312 1.00 86.25 73 ALA A N 1
ATOM 578 C CA . ALA A 1 73 ? -27.563 -2.350 34.557 1.00 86.25 73 ALA A CA 1
ATOM 579 C C . ALA A 1 73 ? -28.416 -3.604 34.820 1.00 86.25 73 ALA A C 1
ATOM 581 O O . ALA A 1 73 ? -29.358 -3.549 35.612 1.00 86.25 73 ALA A O 1
ATOM 582 N N . ALA A 1 74 ? -28.110 -4.728 34.167 1.00 86.94 74 ALA A N 1
ATOM 583 C CA . ALA A 1 74 ? -28.776 -6.005 34.407 1.00 86.94 74 ALA A CA 1
ATOM 584 C C . ALA A 1 74 ? -28.401 -6.594 35.776 1.00 86.94 74 ALA A C 1
ATOM 586 O O . ALA A 1 74 ? -29.286 -7.072 36.485 1.00 86.94 74 ALA A O 1
ATOM 587 N N . ALA A 1 75 ? -27.127 -6.506 36.169 1.00 84.06 75 ALA A N 1
ATOM 588 C CA . ALA A 1 75 ? -26.642 -6.972 37.465 1.00 84.06 75 ALA A CA 1
ATOM 589 C C . ALA A 1 75 ? -27.287 -6.206 38.631 1.00 84.06 75 ALA A C 1
ATOM 591 O O . ALA A 1 75 ? -27.775 -6.835 39.564 1.00 84.06 75 ALA A O 1
ATOM 592 N N . VAL A 1 76 ? -27.374 -4.872 38.542 1.00 85.69 76 VAL A N 1
ATOM 593 C CA . VAL A 1 76 ? -28.057 -4.039 39.554 1.00 85.69 76 VAL A CA 1
ATOM 594 C C . VAL A 1 76 ? -29.535 -4.419 39.678 1.00 85.69 76 VAL A C 1
ATOM 596 O O . VAL A 1 76 ? -30.053 -4.600 40.776 1.00 85.69 76 VAL A O 1
ATOM 599 N N . ARG A 1 77 ? -30.221 -4.620 38.546 1.00 84.81 77 ARG A N 1
ATOM 600 C CA . ARG A 1 77 ? -31.639 -5.009 38.552 1.00 84.81 77 ARG A CA 1
ATOM 601 C C . ARG A 1 77 ? -31.860 -6.390 39.179 1.00 84.81 77 ARG A C 1
ATOM 603 O O . ARG A 1 77 ? -32.868 -6.601 39.849 1.00 84.81 77 ARG A O 1
ATOM 610 N N . ALA A 1 78 ? -30.933 -7.323 38.957 1.00 83.69 78 ALA A N 1
ATOM 611 C CA . ALA A 1 78 ? -30.972 -8.643 39.577 1.00 83.69 78 ALA A CA 1
ATOM 612 C C . ALA A 1 78 ? -30.790 -8.553 41.101 1.00 83.69 78 ALA A C 1
ATOM 614 O O . ALA A 1 78 ? -31.567 -9.164 41.830 1.00 83.69 78 ALA A O 1
ATOM 615 N N . THR A 1 79 ? -29.842 -7.741 41.585 1.00 83.19 79 THR A N 1
ATOM 616 C CA . THR A 1 79 ? -29.625 -7.562 43.031 1.00 83.19 79 THR A CA 1
ATOM 617 C C . THR A 1 79 ? -30.798 -6.887 43.736 1.00 83.19 79 THR A C 1
ATOM 619 O O . THR A 1 79 ? -31.132 -7.291 44.846 1.00 83.19 79 THR A O 1
ATOM 622 N N . ASP A 1 80 ? -31.451 -5.911 43.097 1.00 81.56 80 ASP A N 1
ATOM 623 C CA . ASP A 1 80 ? -32.652 -5.270 43.655 1.00 81.56 80 ASP A CA 1
ATOM 624 C C . ASP A 1 80 ? -33.806 -6.279 43.779 1.00 81.56 80 ASP A C 1
ATOM 626 O O . ASP A 1 80 ? -34.480 -6.347 44.803 1.00 81.56 80 ASP A O 1
ATOM 630 N N . THR A 1 81 ? -33.985 -7.133 42.765 1.00 81.00 81 THR A N 1
ATOM 631 C CA . THR A 1 81 ? -35.041 -8.158 42.772 1.00 81.00 81 THR A CA 1
ATOM 632 C C . THR A 1 81 ? -34.791 -9.228 43.843 1.00 81.00 81 THR A C 1
ATOM 634 O O . THR A 1 81 ? -35.735 -9.696 44.478 1.00 81.00 81 THR A O 1
ATOM 637 N N . ASP A 1 82 ? -33.536 -9.629 44.066 1.00 77.75 82 ASP A N 1
ATOM 638 C CA . ASP A 1 82 ? -33.179 -10.580 45.129 1.00 77.75 82 ASP A CA 1
ATOM 639 C C . ASP A 1 82 ? -33.388 -9.982 46.530 1.00 77.75 82 ASP A C 1
ATOM 641 O O . ASP A 1 82 ? -33.850 -10.685 47.432 1.00 77.75 82 ASP A O 1
ATOM 645 N N . ALA A 1 83 ? -33.097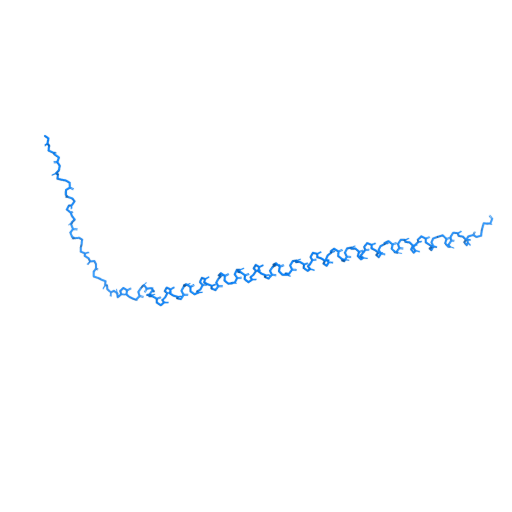 -8.689 46.715 1.00 75.50 83 ALA A N 1
ATOM 646 C CA . ALA A 1 83 ? -33.331 -7.989 47.977 1.00 75.50 83 ALA A CA 1
ATOM 647 C C . ALA A 1 83 ? -34.829 -7.889 48.314 1.00 75.50 83 ALA A C 1
ATOM 649 O O . ALA A 1 83 ? -35.221 -8.211 49.438 1.00 75.50 83 ALA A O 1
ATOM 650 N N . ASP A 1 84 ? -35.667 -7.536 47.334 1.00 76.31 84 ASP A N 1
ATOM 651 C CA . ASP A 1 84 ? -37.125 -7.464 47.504 1.00 76.31 84 ASP A CA 1
ATOM 652 C C . ASP A 1 84 ? -37.733 -8.838 47.856 1.00 76.31 84 ASP A C 1
ATOM 654 O O . ASP A 1 84 ? -38.633 -8.938 48.692 1.00 76.31 84 ASP A O 1
ATOM 658 N N . ASN A 1 85 ? -37.229 -9.924 47.256 1.00 70.94 85 ASN A N 1
ATOM 659 C CA . ASN A 1 85 ? -37.691 -11.283 47.567 1.00 70.94 85 ASN A CA 1
ATOM 660 C C . ASN A 1 85 ? -37.237 -11.769 48.954 1.00 70.94 85 ASN A C 1
ATOM 662 O O . ASN A 1 85 ? -37.957 -12.535 49.598 1.00 70.94 85 ASN A O 1
ATOM 666 N N . ALA A 1 86 ? -36.055 -11.355 49.417 1.00 73.50 86 ALA A N 1
ATOM 667 C CA . ALA A 1 86 ? -35.556 -11.715 50.742 1.00 73.50 86 ALA A CA 1
ATOM 668 C C . ALA A 1 86 ? -36.384 -11.061 51.863 1.00 73.50 86 ALA A C 1
ATOM 670 O O . ALA A 1 86 ? -36.731 -11.740 52.829 1.00 73.50 86 ALA A O 1
ATOM 671 N N . ASP A 1 87 ? -36.753 -9.786 51.705 1.00 71.94 87 ASP A N 1
ATOM 672 C CA . ASP A 1 87 ? -37.601 -9.047 52.657 1.00 71.94 87 ASP A CA 1
ATOM 673 C C . ASP A 1 87 ? -39.041 -9.603 52.706 1.00 71.94 87 ASP A C 1
ATOM 675 O O . ASP A 1 87 ? -39.647 -9.748 53.772 1.00 71.94 87 ASP A O 1
ATOM 679 N N . ALA A 1 88 ? -39.577 -10.025 51.553 1.00 69.69 88 ALA A N 1
ATOM 680 C CA . ALA A 1 88 ? -40.889 -10.671 51.475 1.00 69.69 88 ALA A CA 1
ATOM 681 C C . ALA A 1 88 ? -40.942 -12.041 52.184 1.00 69.69 88 ALA A C 1
ATOM 683 O O . ALA A 1 88 ? -41.976 -12.410 52.730 1.00 69.69 88 ALA A O 1
ATOM 684 N N . ASN A 1 89 ? -39.842 -12.801 52.195 1.00 65.44 89 ASN A N 1
ATOM 685 C CA . ASN A 1 89 ? -39.788 -14.117 52.842 1.00 65.44 89 ASN A CA 1
ATOM 686 C C . ASN A 1 89 ? -39.529 -14.029 54.362 1.00 65.44 89 ASN A C 1
ATOM 688 O O . ASN A 1 89 ? -39.994 -14.888 55.107 1.00 65.44 89 ASN A O 1
ATOM 692 N N . ASP A 1 90 ? -38.818 -12.996 54.832 1.00 64.75 90 ASP A N 1
ATOM 693 C CA . ASP A 1 90 ? -38.569 -12.754 56.268 1.00 64.75 90 ASP A CA 1
ATOM 694 C C . ASP A 1 90 ? -39.830 -12.244 56.994 1.00 64.75 90 ASP A C 1
ATOM 696 O O . ASP A 1 90 ? -40.091 -12.572 58.152 1.00 64.75 90 ASP A O 1
ATOM 700 N N . SER A 1 91 ? -40.680 -11.495 56.286 1.00 63.69 91 SER A N 1
ATOM 701 C CA . SER A 1 91 ? -41.943 -10.977 56.827 1.00 63.69 91 SER A CA 1
ATOM 702 C C . SER A 1 91 ? -43.055 -12.030 56.968 1.00 63.69 91 SER A C 1
ATOM 704 O O . SER A 1 91 ? -44.011 -11.800 57.715 1.00 63.69 91 SER A O 1
ATOM 706 N N . ASP A 1 92 ? -42.899 -13.199 56.338 1.00 63.00 92 ASP A N 1
ATOM 707 C CA . ASP A 1 92 ? -43.830 -14.332 56.416 1.00 63.00 92 ASP A CA 1
ATOM 708 C C . ASP A 1 92 ? -43.450 -15.381 57.485 1.00 63.00 92 ASP A C 1
ATOM 710 O O . ASP A 1 92 ? -44.183 -16.360 57.660 1.00 63.00 92 ASP A O 1
ATOM 714 N N . GLU A 1 93 ? -42.362 -15.205 58.255 1.00 65.50 93 GLU A N 1
ATOM 715 C CA . GLU A 1 93 ? -42.000 -16.153 59.319 1.00 65.50 93 GLU A CA 1
ATOM 716 C C . GLU A 1 93 ? -42.862 -15.935 60.591 1.00 65.50 93 GLU A C 1
ATOM 718 O O . GLU A 1 93 ? -42.738 -14.919 61.289 1.00 65.50 93 GLU A O 1
ATOM 723 N N . PRO A 1 94 ? -43.760 -16.876 60.963 1.00 60.84 94 PRO A N 1
ATOM 724 C CA . PRO A 1 94 ? -44.580 -16.727 62.156 1.00 60.84 94 PRO A CA 1
ATOM 725 C C . PRO A 1 94 ? -43.716 -16.970 63.397 1.00 60.84 94 PRO A C 1
ATOM 727 O O . PRO A 1 94 ? -43.404 -18.115 63.734 1.00 60.84 94 PRO A O 1
ATOM 730 N N . ARG A 1 95 ? -43.361 -15.890 64.107 1.00 65.44 95 ARG A N 1
ATOM 731 C CA . ARG A 1 95 ? -42.719 -15.948 65.432 1.00 65.44 95 ARG A CA 1
ATOM 732 C C . ARG A 1 95 ? -43.553 -16.823 66.381 1.00 65.44 95 ARG A C 1
ATOM 734 O O . ARG A 1 95 ? -44.608 -16.392 66.847 1.00 65.44 95 ARG A O 1
ATOM 741 N N . LYS A 1 96 ? -43.090 -18.054 66.618 1.00 52.31 96 LYS A N 1
ATOM 742 C CA . LYS A 1 96 ? -43.636 -19.004 67.599 1.00 52.31 96 LYS A CA 1
ATOM 743 C C . LYS A 1 96 ? -43.107 -18.744 69.001 1.00 52.31 96 LYS A C 1
ATOM 745 O O . LYS A 1 96 ? -41.923 -18.364 69.122 1.00 52.31 96 LYS A O 1
#

Sequence (96 aa):
MLLYSWLSQATPVPTPTPTIDPDLVTPGPVGFAAIALVVVFVILLIWDMQRRIRRTRYRDEVRAELDAEQEAAAAVRATDTDADNADANDSDEPRK

Secondary structure (DSSP, 8-state):
------------PPPPPPSS-GGGTS--HHHHHHHHHHHHHHHHHHHHHHHHHHHHHHHHHHHHHHHHHHHHHHHHHHHHHHHHHHHHHHTT----

Organism: NCBI:txid664640

Foldseek 3Di:
DDDDDPPPPPDPDPDPDPPDDPPVVDPPPVNVVVVVVVVVVVVVVVVVVVVVVVVPVVVVVVVVVVVVVVVVVVVVVVVVVVVVVVVVVVVPDPDD

pLDDT: mean 79.38, std 11.74, range [47.0, 98.38]